Protein AF-A0A7I4Z5E1-F1 (afdb_monomer_lite)

Secondary structure (DSSP, 8-state):
--SEEEEETTEEEEE-SSHHHHHHHHHHHHHS-SS-----PPPBTTBEEETTEEEEEETTEEEEEE---TT-------TTSSS-HHHHHHHHHHHHHHHHHT-SSHHHHHHHHHHHHHHHHHTT------PPP----------

Organism: Haemonchus contortus (NCBI:txid6289)

pLDDT: mean 86.24, std 14.85, range [41.31, 96.38]

Radius of gyration: 22.86 Å; chains: 1; bounding box: 42×32×89 Å

Structure (mmCIF, N/CA/C/O backbone):
data_AF-A0A7I4Z5E1-F1
#
_entry.id   AF-A0A7I4Z5E1-F1
#
loop_
_atom_site.group_PDB
_atom_site.id
_atom_site.type_symbol
_atom_site.label_atom_id
_atom_site.label_alt_id
_atom_site.label_comp_id
_atom_site.label_asym_id
_atom_site.label_entity_id
_atom_site.label_seq_id
_atom_site.pdbx_PDB_ins_code
_atom_site.Cartn_x
_atom_site.Cartn_y
_atom_site.Cartn_z
_atom_site.occupancy
_atom_site.B_iso_or_equiv
_atom_site.auth_seq_id
_atom_site.auth_comp_id
_atom_site.auth_asym_id
_atom_site.auth_atom_id
_atom_site.pdbx_PDB_model_num
ATOM 1 N N . MET A 1 1 ? -21.413 -1.972 13.147 1.00 67.00 1 MET A N 1
ATOM 2 C CA . MET A 1 1 ? -21.015 -3.143 12.311 1.00 67.00 1 MET A CA 1
ATOM 3 C C . MET A 1 1 ? -20.006 -2.684 11.257 1.00 67.00 1 MET A C 1
ATOM 5 O O . MET A 1 1 ? -20.070 -1.515 10.892 1.00 67.00 1 MET A O 1
ATOM 9 N N . PRO A 1 2 ? -19.049 -3.520 10.803 1.00 84.44 2 PRO A N 1
ATOM 10 C CA . PRO A 1 2 ? -17.994 -3.070 9.890 1.00 84.44 2 PRO A CA 1
ATOM 11 C C . PRO A 1 2 ? -18.561 -2.649 8.527 1.00 84.44 2 PRO A C 1
ATOM 13 O O . PRO A 1 2 ? -19.339 -3.381 7.924 1.00 84.44 2 PRO A O 1
ATOM 16 N N . ILE A 1 3 ? -18.144 -1.475 8.051 1.00 88.62 3 ILE A N 1
ATOM 17 C CA . ILE A 1 3 ? -18.481 -0.935 6.724 1.00 88.62 3 ILE A CA 1
ATOM 18 C C . ILE A 1 3 ? -17.592 -1.581 5.657 1.00 88.62 3 ILE A C 1
ATOM 20 O O . ILE A 1 3 ? -18.038 -1.880 4.554 1.00 88.62 3 ILE A O 1
ATOM 24 N N . MET A 1 4 ? -16.324 -1.812 6.000 1.00 88.19 4 MET A N 1
ATOM 25 C CA . MET A 1 4 ? -15.356 -2.487 5.143 1.00 88.19 4 MET A CA 1
ATOM 26 C C . MET A 1 4 ? -14.607 -3.539 5.951 1.00 88.19 4 MET A C 1
ATOM 28 O O . MET A 1 4 ? -14.179 -3.274 7.076 1.00 88.19 4 MET A O 1
ATOM 32 N N . TYR A 1 5 ? -14.405 -4.705 5.344 1.00 91.56 5 TYR A N 1
ATOM 33 C CA . TYR A 1 5 ? -13.532 -5.753 5.850 1.00 91.56 5 TYR A CA 1
ATOM 34 C C . TYR A 1 5 ? -12.685 -6.307 4.704 1.00 91.56 5 TYR A C 1
ATOM 36 O O . TYR A 1 5 ? -13.218 -6.830 3.727 1.00 91.56 5 TYR A O 1
ATOM 44 N N . CYS A 1 6 ? -11.366 -6.211 4.847 1.00 90.50 6 CYS A N 1
ATOM 45 C CA . CYS A 1 6 ? -10.388 -6.808 3.9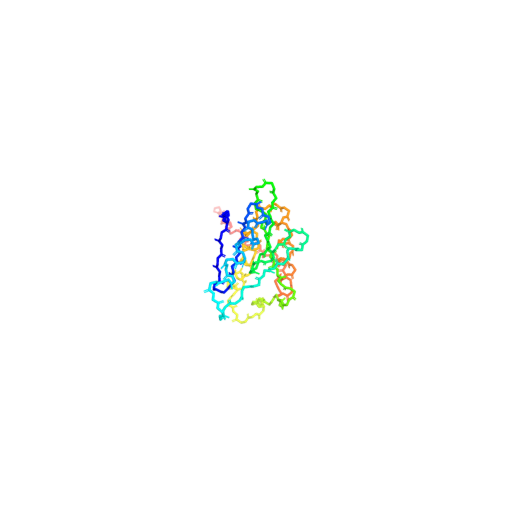44 1.00 90.50 6 CYS A CA 1
ATOM 46 C C . CYS A 1 6 ? -9.402 -7.644 4.758 1.00 90.50 6 CYS A C 1
ATOM 48 O O . CYS A 1 6 ? -8.995 -7.237 5.847 1.00 90.50 6 CYS A O 1
ATOM 50 N N . ARG A 1 7 ? -8.982 -8.794 4.228 1.00 94.50 7 ARG A N 1
ATOM 51 C CA . ARG A 1 7 ? -7.997 -9.666 4.874 1.00 94.50 7 ARG A CA 1
ATOM 52 C C . ARG A 1 7 ? -6.976 -10.169 3.864 1.00 94.50 7 ARG A C 1
ATOM 54 O O . ARG A 1 7 ? -7.338 -10.609 2.777 1.00 94.50 7 ARG A O 1
ATOM 61 N N . TYR A 1 8 ? -5.714 -10.159 4.271 1.00 93.19 8 TYR A N 1
ATOM 62 C CA . TYR A 1 8 ? -4.597 -10.752 3.558 1.00 93.19 8 TYR A CA 1
ATOM 63 C C . TYR A 1 8 ? -3.783 -11.575 4.553 1.00 93.19 8 TYR A C 1
ATOM 65 O O . TYR A 1 8 ? -3.053 -11.021 5.364 1.00 93.19 8 TYR A O 1
ATOM 73 N N . ILE A 1 9 ? -3.942 -12.899 4.498 1.00 93.12 9 ILE A N 1
ATOM 74 C CA . ILE A 1 9 ? -3.318 -13.855 5.427 1.00 93.12 9 ILE A CA 1
ATOM 75 C C . ILE A 1 9 ? -3.648 -13.514 6.894 1.00 93.12 9 ILE A C 1
ATOM 77 O O . ILE A 1 9 ? -4.758 -13.813 7.343 1.00 93.12 9 ILE A O 1
ATOM 81 N N . ASP A 1 10 ? -2.718 -12.920 7.633 1.00 90.94 10 ASP A N 1
ATOM 82 C CA . ASP A 1 10 ? -2.799 -12.525 9.039 1.00 90.94 10 ASP A CA 1
ATOM 83 C C . ASP A 1 10 ? -3.178 -11.046 9.226 1.00 90.94 10 ASP A C 1
ATOM 85 O O . ASP A 1 10 ? -3.773 -10.695 10.244 1.00 90.94 10 ASP A O 1
ATOM 89 N N . ASP A 1 11 ? -2.953 -10.203 8.216 1.00 91.06 11 ASP A N 1
ATOM 90 C CA . ASP A 1 11 ? -3.258 -8.773 8.253 1.00 91.06 11 ASP A CA 1
ATOM 91 C C . ASP A 1 11 ? -4.690 -8.477 7.762 1.00 91.06 11 ASP A C 1
ATOM 93 O O . ASP A 1 11 ? -5.041 -8.684 6.591 1.00 91.06 11 ASP A O 1
ATOM 97 N N . CYS A 1 12 ? -5.527 -7.894 8.626 1.00 92.38 12 CYS A N 1
ATOM 98 C CA . CYS A 1 12 ? -6.854 -7.393 8.254 1.00 92.38 12 CYS A CA 1
ATOM 99 C C . CYS A 1 12 ? -6.962 -5.863 8.329 1.00 92.38 12 CYS A C 1
ATOM 101 O O . CYS A 1 12 ? -6.404 -5.224 9.218 1.00 92.38 12 CYS A O 1
ATOM 103 N N . CYS A 1 13 ? -7.739 -5.282 7.417 1.00 91.56 13 CYS A N 1
ATOM 104 C CA . CYS A 1 13 ? -8.155 -3.887 7.449 1.00 91.56 13 CYS A CA 1
ATOM 105 C C . CYS A 1 13 ? -9.663 -3.830 7.675 1.00 91.56 13 CYS A C 1
ATOM 107 O O . CYS A 1 13 ? -10.435 -4.393 6.894 1.00 91.56 13 CYS A O 1
ATOM 109 N N . VAL A 1 14 ? -10.074 -3.151 8.743 1.00 91.75 14 VAL A N 1
ATOM 110 C CA . VAL A 1 14 ? -11.480 -2.992 9.103 1.00 91.75 14 VAL A CA 1
ATOM 111 C C . VAL A 1 14 ? -11.790 -1.516 9.261 1.00 91.75 14 VAL A C 1
ATOM 113 O O . VAL A 1 14 ? -11.025 -0.787 9.890 1.00 91.75 14 VAL A O 1
ATOM 116 N N . ILE A 1 15 ? -12.912 -1.087 8.691 1.00 88.31 15 ILE A N 1
ATOM 117 C CA . ILE A 1 15 ? -13.426 0.273 8.848 1.00 88.31 15 ILE A CA 1
ATOM 118 C C . ILE A 1 15 ? -14.826 0.187 9.443 1.00 88.31 15 ILE A C 1
ATOM 120 O O . ILE A 1 15 ? -15.685 -0.521 8.918 1.00 88.31 15 ILE A O 1
ATOM 124 N N . THR A 1 16 ? -15.058 0.922 10.524 1.00 89.75 16 THR A N 1
ATOM 125 C CA . THR A 1 16 ? -16.361 1.085 11.182 1.00 89.75 16 THR A CA 1
ATOM 126 C C . THR A 1 16 ? -16.856 2.522 11.029 1.00 89.75 16 THR A C 1
ATOM 128 O O . THR A 1 16 ? -16.109 3.402 10.595 1.00 89.75 16 THR A O 1
ATOM 131 N N . SER A 1 17 ? -18.120 2.770 11.375 1.00 87.12 17 SER A N 1
ATOM 132 C CA . SER A 1 17 ? -18.719 4.108 11.276 1.00 87.12 17 SER A CA 1
ATOM 133 C C . SER A 1 17 ? -18.192 5.031 12.365 1.00 87.12 17 SER A C 1
ATOM 135 O O . SER A 1 17 ? -17.988 6.221 12.136 1.00 87.12 17 SER A O 1
ATOM 137 N N . THR A 1 18 ? -17.965 4.476 13.558 1.00 88.25 18 THR A N 1
ATOM 138 C CA . THR A 1 18 ? -17.463 5.215 14.717 1.00 88.25 18 THR A CA 1
ATOM 139 C C . THR A 1 18 ? -16.275 4.510 15.360 1.00 88.25 18 THR A C 1
ATOM 141 O O . THR A 1 18 ? -16.089 3.296 15.224 1.00 88.25 18 THR A O 1
ATOM 144 N N . GLN A 1 19 ? -15.481 5.278 16.111 1.00 88.44 19 GLN A N 1
ATOM 145 C CA . GLN A 1 19 ? -14.386 4.737 16.915 1.00 88.44 19 GLN A CA 1
ATOM 146 C C . GLN A 1 19 ? -14.902 3.762 17.985 1.00 88.44 19 GLN A C 1
ATOM 148 O O . GLN A 1 19 ? -14.296 2.718 18.198 1.00 88.44 19 GLN A O 1
ATOM 153 N N . GLN A 1 20 ? -16.062 4.045 18.586 1.00 91.94 20 GLN A N 1
ATOM 154 C CA . GLN A 1 20 ? -16.683 3.168 19.579 1.00 91.94 20 GLN A CA 1
ATOM 155 C C . GLN A 1 20 ? -17.031 1.792 18.994 1.00 91.94 20 GLN A C 1
ATOM 157 O O . GLN A 1 20 ? -16.750 0.770 19.616 1.00 91.94 20 GLN A O 1
ATOM 162 N N . GLU A 1 21 ? -17.590 1.747 17.779 1.00 93.00 21 GLU A N 1
ATOM 163 C CA . GLU A 1 21 ? -17.837 0.479 17.082 1.00 93.00 21 GLU A CA 1
ATOM 164 C C . GLU A 1 21 ? -16.536 -0.293 16.819 1.00 93.00 21 GLU A C 1
ATOM 166 O O . GLU A 1 21 ? -16.519 -1.518 16.942 1.00 93.00 21 GLU A O 1
ATOM 171 N N . MET A 1 22 ? -15.449 0.411 16.478 1.00 91.88 22 MET A N 1
ATOM 172 C CA . MET A 1 22 ? -14.134 -0.205 16.278 1.00 91.88 22 MET A CA 1
ATOM 173 C C . MET A 1 22 ? -13.589 -0.801 17.574 1.00 91.88 22 MET A C 1
ATOM 175 O O . MET A 1 22 ? -13.038 -1.898 17.557 1.00 91.88 22 MET A O 1
ATOM 179 N N . ASP A 1 23 ? -13.740 -0.098 18.696 1.00 93.44 23 ASP A N 1
ATOM 180 C CA . ASP A 1 23 ? -13.225 -0.550 19.988 1.00 93.44 23 ASP A CA 1
ATOM 181 C C . ASP A 1 23 ? -13.996 -1.767 20.509 1.00 93.44 23 ASP A C 1
ATOM 183 O O . ASP A 1 23 ? -13.379 -2.732 20.959 1.00 93.44 23 ASP A O 1
ATOM 187 N N . VAL A 1 24 ? -15.325 -1.781 20.352 1.00 94.81 24 VAL A N 1
ATOM 188 C CA . VAL A 1 24 ? -16.153 -2.960 20.656 1.00 94.81 24 VAL A CA 1
ATOM 189 C C . VAL A 1 24 ? -15.750 -4.145 19.779 1.00 94.81 24 VAL A C 1
ATOM 191 O O . VAL A 1 24 ? -15.569 -5.252 20.282 1.00 94.81 24 VAL A O 1
ATOM 194 N N . LEU A 1 25 ? -15.562 -3.931 18.473 1.00 93.81 25 LEU A N 1
ATOM 195 C CA . LEU A 1 25 ? -15.118 -4.992 17.571 1.00 93.81 25 LEU A CA 1
ATOM 196 C C . LEU A 1 25 ? -13.731 -5.523 17.958 1.00 93.81 25 LEU A C 1
ATOM 198 O O . LEU A 1 25 ? -13.516 -6.733 17.973 1.00 93.81 25 LEU A O 1
ATOM 202 N N . PHE A 1 26 ? -12.797 -4.635 18.292 1.00 94.25 26 PHE A N 1
ATOM 203 C CA . PHE A 1 26 ? -11.444 -4.999 18.703 1.00 94.25 26 PHE A CA 1
ATOM 204 C C . PHE A 1 26 ? -11.427 -5.835 19.990 1.00 94.25 26 PHE A C 1
ATOM 206 O O . PHE A 1 26 ? -10.661 -6.797 20.094 1.00 94.25 26 PHE A O 1
ATOM 213 N N . ASP A 1 27 ? -12.295 -5.507 20.945 1.00 95.25 27 ASP A N 1
ATOM 214 C CA . ASP A 1 27 ? -12.486 -6.279 22.170 1.00 95.25 27 ASP A CA 1
ATOM 215 C C . ASP A 1 27 ? -13.102 -7.658 21.879 1.00 95.25 27 ASP A C 1
ATOM 217 O O . ASP A 1 27 ? -12.563 -8.680 22.305 1.00 95.25 27 ASP A O 1
ATOM 221 N N . ILE A 1 28 ? -14.150 -7.723 21.049 1.00 94.50 28 ILE A N 1
ATOM 222 C CA . ILE 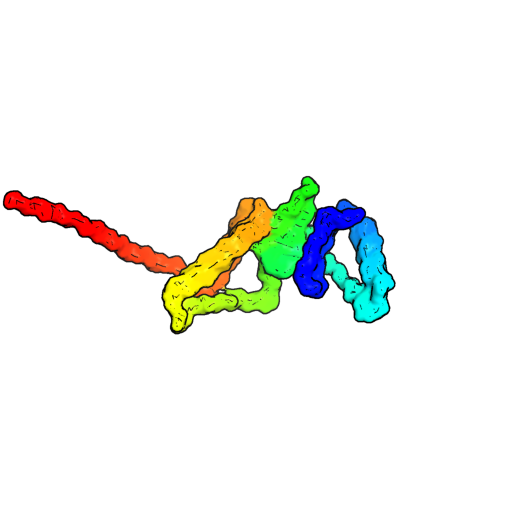A 1 28 ? -14.753 -8.995 20.614 1.00 94.50 28 ILE A CA 1
ATOM 223 C C . ILE A 1 28 ? -13.708 -9.907 19.966 1.00 94.50 28 ILE A C 1
ATOM 225 O O . ILE A 1 28 ? -13.641 -11.086 20.320 1.00 94.50 28 ILE A O 1
ATOM 229 N N . LEU A 1 29 ? -12.884 -9.375 19.054 1.00 93.19 29 LEU A N 1
ATOM 230 C CA . LEU A 1 29 ? -11.829 -10.128 18.368 1.00 93.19 29 LEU A CA 1
ATOM 231 C C . LEU A 1 29 ? -10.808 -10.707 19.356 1.00 93.19 29 LEU A C 1
ATOM 233 O O . LEU A 1 29 ? -10.440 -11.876 19.250 1.00 93.19 29 LEU A O 1
ATOM 237 N N . ASN A 1 30 ? -10.383 -9.920 20.345 1.00 95.56 30 ASN A N 1
ATOM 238 C CA . ASN A 1 30 ? -9.393 -10.343 21.339 1.00 95.56 30 ASN A CA 1
ATOM 239 C C . ASN A 1 30 ? -9.941 -11.282 22.427 1.00 95.56 30 ASN A C 1
ATOM 241 O O . ASN A 1 30 ? -9.148 -11.935 23.116 1.00 95.56 30 ASN A O 1
ATOM 245 N N . ARG A 1 31 ? -11.268 -11.370 22.577 1.00 96.19 31 ARG A N 1
ATOM 246 C CA . ARG A 1 31 ? -11.946 -12.326 23.467 1.00 96.19 31 ARG A CA 1
ATOM 247 C C . ARG A 1 31 ? -12.135 -13.709 22.849 1.00 96.19 31 ARG A C 1
ATOM 249 O O . ARG A 1 31 ? -12.313 -14.663 23.596 1.00 96.19 31 ARG A O 1
ATOM 256 N N . GLN A 1 32 ? -12.080 -13.841 21.519 1.00 95.38 32 GLN A N 1
ATOM 257 C CA . GLN A 1 32 ? -12.346 -15.123 20.847 1.00 95.38 32 GLN A CA 1
ATOM 258 C C . GLN A 1 32 ? -11.342 -16.223 21.206 1.00 95.38 32 GLN A C 1
ATOM 260 O O . GLN A 1 32 ? -11.675 -17.403 21.153 1.00 95.38 32 GLN A O 1
ATOM 265 N N . SER A 1 33 ? -10.101 -15.864 21.534 1.00 95.00 33 SER A N 1
ATOM 266 C CA . SER A 1 33 ? -9.060 -16.838 21.848 1.00 95.00 33 SER A CA 1
ATOM 267 C C . SER A 1 33 ? -8.053 -16.279 22.844 1.00 95.00 33 SER A C 1
ATOM 269 O O . SER A 1 33 ? -7.669 -15.107 22.802 1.00 95.00 33 SER A O 1
ATOM 271 N N . GLN A 1 34 ? -7.576 -17.148 23.732 1.00 94.88 34 GLN A N 1
ATOM 272 C CA . GLN A 1 34 ? -6.427 -16.846 24.585 1.00 94.88 34 GLN A CA 1
ATOM 273 C C . GLN A 1 34 ? -5.098 -16.899 23.815 1.00 94.88 34 GLN A C 1
ATOM 275 O O . GLN A 1 34 ? -4.148 -16.230 24.208 1.00 94.88 34 GLN A O 1
ATOM 280 N N . TYR A 1 35 ? -5.044 -17.642 22.704 1.00 95.69 35 TYR A N 1
ATOM 281 C CA . TYR A 1 35 ? -3.817 -17.896 21.941 1.00 95.69 35 TYR A CA 1
ATOM 282 C C . TYR A 1 35 ? -3.551 -16.871 20.834 1.00 95.69 35 TYR A C 1
ATOM 284 O O . TYR A 1 35 ? -2.431 -16.779 20.343 1.00 95.69 35 TYR A O 1
ATOM 292 N N . ILE A 1 36 ? -4.571 -16.114 20.420 1.00 92.62 36 ILE A N 1
ATOM 293 C CA . ILE A 1 36 ? -4.468 -15.126 19.342 1.00 92.62 36 ILE A CA 1
ATOM 294 C C . ILE A 1 36 ? -4.808 -13.757 19.916 1.00 92.62 36 ILE A C 1
ATOM 296 O O . ILE A 1 36 ? -5.881 -13.569 20.489 1.00 92.62 36 ILE A O 1
ATOM 300 N N . LYS A 1 37 ? -3.894 -12.798 19.745 1.00 93.75 37 LYS A N 1
ATOM 301 C CA . LYS A 1 37 ? -4.088 -11.403 20.140 1.00 93.75 37 LYS A CA 1
ATOM 302 C C . LYS A 1 37 ? -3.952 -10.498 18.930 1.00 93.75 37 LYS A C 1
ATOM 304 O O . LYS A 1 37 ? -2.930 -10.500 18.251 1.00 93.75 37 LYS A O 1
ATOM 309 N N . PHE A 1 38 ? -5.003 -9.733 18.671 1.00 93.94 38 PHE A N 1
ATOM 310 C CA . PHE A 1 38 ? -5.032 -8.727 17.625 1.00 93.94 38 PHE A CA 1
ATOM 311 C C . PHE A 1 38 ? -4.432 -7.433 18.156 1.00 93.94 38 PHE A C 1
ATOM 313 O O . PHE A 1 38 ? -4.735 -7.000 19.268 1.00 93.94 38 PHE A O 1
ATOM 320 N N . THR A 1 39 ? -3.635 -6.775 17.325 1.00 92.50 39 THR A N 1
ATOM 321 C CA . THR A 1 39 ? -3.175 -5.405 17.546 1.00 92.50 39 THR A CA 1
ATOM 322 C C . THR A 1 39 ? -3.830 -4.495 16.513 1.00 92.50 39 THR A C 1
ATOM 324 O O . THR A 1 39 ? -4.140 -4.919 15.400 1.00 92.50 39 THR A O 1
ATOM 327 N N . LYS A 1 40 ? -4.100 -3.242 16.889 1.00 90.12 40 LYS A N 1
ATOM 328 C CA . LYS A 1 40 ? -4.641 -2.235 15.969 1.00 90.12 40 LYS A CA 1
ATOM 329 C C . LYS A 1 40 ? -3.565 -1.212 15.628 1.00 90.12 40 LYS A C 1
ATOM 331 O O . LYS A 1 40 ? -2.900 -0.690 16.520 1.00 90.12 40 LYS A O 1
ATOM 336 N N . GLY A 1 41 ? -3.401 -0.923 14.339 1.00 85.88 41 GLY A N 1
ATOM 337 C CA . GLY A 1 41 ? -2.565 0.184 13.883 1.00 85.88 41 GLY A CA 1
ATOM 338 C C . GLY A 1 41 ? -3.225 1.527 14.196 1.00 85.88 41 GLY A C 1
ATOM 339 O O . GLY A 1 41 ? -4.444 1.662 14.082 1.00 85.88 41 GLY A O 1
ATOM 340 N N . VAL A 1 42 ? -2.425 2.522 14.575 1.00 85.12 42 VAL A N 1
ATOM 341 C CA . VAL A 1 42 ? -2.897 3.898 14.770 1.00 85.12 42 VAL A CA 1
ATOM 342 C C . VAL A 1 42 ? -2.709 4.660 13.456 1.00 85.12 42 VAL A C 1
ATOM 344 O O . VAL A 1 42 ? -1.587 4.690 12.942 1.00 85.12 42 VAL A O 1
ATOM 347 N N . PRO A 1 43 ? -3.767 5.264 12.887 1.00 87.19 43 PRO A N 1
ATOM 348 C CA . PRO A 1 43 ? -3.623 6.105 11.707 1.00 87.19 43 PRO A CA 1
ATOM 349 C C . PRO A 1 43 ? -2.684 7.284 11.983 1.00 87.19 43 PRO A C 1
ATOM 351 O O . PRO A 1 43 ? -2.800 7.952 13.009 1.00 87.19 43 PRO A O 1
ATOM 354 N N . HIS A 1 44 ? -1.791 7.579 11.043 1.00 88.31 44 HIS A N 1
ATOM 355 C CA . HIS A 1 44 ? -0.930 8.758 11.084 1.00 88.31 44 HIS A CA 1
ATOM 356 C C . HIS A 1 44 ? -1.472 9.796 10.100 1.00 88.31 44 HIS A C 1
ATOM 358 O O . HIS A 1 44 ? -1.661 9.485 8.927 1.00 88.31 44 HIS A O 1
ATOM 364 N N . GLU A 1 45 ? -1.803 11.001 10.576 1.00 88.81 45 GLU A N 1
ATOM 365 C CA . GLU A 1 45 ? -2.462 12.049 9.765 1.00 88.81 45 GLU A CA 1
ATOM 366 C C . GLU A 1 45 ? -3.764 11.573 9.070 1.00 88.81 45 GLU A C 1
ATOM 368 O O . GLU A 1 45 ? -4.166 12.032 7.991 1.00 88.81 45 GLU A O 1
ATOM 373 N N . GLY A 1 46 ? -4.444 10.610 9.702 1.00 88.69 46 GLY A N 1
ATOM 374 C CA . GLY A 1 46 ? -5.650 9.965 9.181 1.00 88.69 46 GLY A CA 1
ATOM 375 C C . GLY A 1 46 ? -5.399 8.889 8.118 1.00 88.69 46 GLY A C 1
ATOM 376 O O . GLY A 1 46 ? -6.365 8.341 7.593 1.00 88.69 46 GLY A O 1
ATOM 377 N N . TRP A 1 47 ? -4.142 8.568 7.805 1.00 91.69 47 TRP A N 1
ATOM 378 C CA . TRP A 1 47 ? -3.770 7.474 6.912 1.00 91.69 47 TRP A CA 1
ATOM 379 C C . TRP A 1 47 ? -3.381 6.228 7.701 1.00 91.69 47 TRP A C 1
ATOM 381 O O . TRP A 1 47 ? -2.508 6.265 8.568 1.00 91.69 47 TRP A O 1
ATOM 391 N N . LEU A 1 48 ? -3.996 5.101 7.357 1.00 91.94 48 LEU A N 1
ATOM 392 C CA . LEU A 1 48 ? -3.633 3.788 7.870 1.00 91.94 48 LEU A CA 1
ATOM 393 C C . LEU A 1 48 ? -2.928 2.991 6.772 1.00 91.94 48 LEU A C 1
ATOM 395 O O . LEU A 1 48 ? -3.465 2.812 5.678 1.00 91.94 48 LEU A O 1
ATOM 399 N N . SER A 1 49 ? -1.723 2.508 7.060 1.00 91.88 49 SER A N 1
ATOM 400 C CA . SER A 1 49 ? -0.979 1.655 6.134 1.00 91.88 49 SER A CA 1
ATOM 401 C C . SER A 1 49 ? -1.559 0.240 6.129 1.00 91.88 49 SER A C 1
ATOM 403 O O . SER A 1 49 ? -1.631 -0.403 7.173 1.00 91.88 49 SER A O 1
ATOM 405 N N . TYR A 1 50 ? -1.914 -0.263 4.948 1.00 91.25 50 TYR A N 1
ATOM 406 C CA . TYR A 1 50 ? -2.349 -1.640 4.726 1.00 91.25 50 TYR A CA 1
ATOM 407 C C . TYR A 1 50 ? -1.655 -2.204 3.482 1.00 91.25 50 TYR A C 1
ATOM 409 O O . TYR A 1 50 ? -1.818 -1.690 2.372 1.00 91.25 50 TYR A O 1
ATOM 417 N N . LEU A 1 51 ? -0.845 -3.253 3.664 1.00 90.69 51 LEU A N 1
ATOM 418 C CA . LEU A 1 51 ? 0.005 -3.835 2.616 1.00 90.69 51 LEU A CA 1
ATOM 419 C C . LEU A 1 51 ? 0.884 -2.774 1.913 1.00 90.69 51 LEU A C 1
ATOM 421 O O . LEU A 1 51 ? 1.706 -2.121 2.557 1.00 90.69 51 LEU A O 1
ATOM 425 N N . ASN A 1 52 ? 0.717 -2.618 0.593 1.00 91.38 52 ASN A N 1
ATOM 426 C CA . ASN A 1 52 ? 1.396 -1.630 -0.257 1.00 91.38 52 ASN A CA 1
ATOM 427 C C . ASN A 1 52 ? 0.532 -0.377 -0.502 1.00 91.38 52 ASN A C 1
ATOM 429 O O . ASN A 1 52 ? 0.683 0.295 -1.524 1.00 91.38 52 ASN A O 1
ATOM 433 N N . THR A 1 53 ? -0.419 -0.094 0.388 1.00 92.38 53 THR A N 1
ATOM 434 C CA . THR A 1 53 ? -1.332 1.045 0.271 1.00 92.38 53 THR A CA 1
ATOM 435 C C . THR A 1 53 ? -1.461 1.799 1.584 1.00 92.38 53 THR A C 1
ATOM 437 O O . THR A 1 53 ? -1.165 1.275 2.658 1.00 92.38 53 THR A O 1
ATOM 440 N N . GLN A 1 54 ? -1.907 3.043 1.484 1.00 93.38 54 GLN A N 1
ATOM 441 C CA . GLN A 1 54 ? -2.432 3.811 2.600 1.00 93.38 54 GLN A CA 1
ATOM 442 C C . GLN A 1 54 ? -3.896 4.118 2.329 1.00 93.38 54 GLN A C 1
ATOM 444 O O . GLN A 1 54 ? -4.254 4.480 1.208 1.00 93.38 54 GLN A O 1
ATOM 449 N N . ILE A 1 55 ? -4.721 3.961 3.359 1.00 91.94 55 ILE A N 1
ATOM 450 C CA . ILE A 1 55 ? -6.166 4.142 3.292 1.00 91.94 55 ILE A CA 1
ATOM 451 C C . ILE A 1 55 ? -6.558 5.245 4.271 1.00 91.94 55 ILE A C 1
ATOM 453 O O . ILE A 1 55 ? -6.126 5.242 5.425 1.00 91.94 55 ILE A O 1
ATOM 457 N N . LYS A 1 56 ? -7.380 6.184 3.810 1.00 91.25 56 LYS A N 1
ATOM 458 C CA . LYS A 1 56 ? -7.986 7.243 4.616 1.00 91.25 56 LYS A CA 1
ATOM 459 C C . LYS A 1 56 ? -9.479 7.297 4.332 1.00 91.25 56 LYS A C 1
ATOM 461 O O . LYS A 1 56 ? -9.898 7.283 3.179 1.00 91.25 56 LYS A O 1
ATOM 466 N N . SER A 1 57 ? -10.283 7.359 5.385 1.00 87.06 57 SER A N 1
ATOM 467 C CA . SER A 1 57 ? -11.732 7.542 5.281 1.00 87.06 57 SER A CA 1
ATOM 468 C C . SER A 1 57 ? -12.070 9.006 5.556 1.00 87.06 57 SER A C 1
ATOM 470 O O . SER A 1 57 ? -11.640 9.551 6.572 1.00 87.06 57 SER A O 1
ATOM 472 N N . SER A 1 58 ? -12.793 9.659 4.646 1.00 83.38 58 SER A N 1
ATOM 473 C CA . SER A 1 58 ? -13.239 11.050 4.792 1.00 83.38 58 SER A CA 1
ATOM 474 C C . SER A 1 58 ? -14.590 11.242 4.108 1.00 83.38 58 SER A C 1
ATOM 476 O O . SER A 1 58 ? -14.752 10.862 2.950 1.00 83.38 58 SER A O 1
ATOM 478 N N . GLY A 1 59 ? -15.571 11.816 4.813 1.00 78.94 59 GLY A N 1
ATOM 479 C CA . GLY A 1 59 ? -16.874 12.168 4.230 1.00 78.94 59 GLY A CA 1
ATOM 480 C C . GLY A 1 59 ? -17.611 10.999 3.561 1.00 78.94 59 GLY A C 1
ATOM 481 O O . GLY A 1 59 ? -18.218 11.182 2.511 1.00 78.94 59 GLY A O 1
ATOM 482 N N . GLY A 1 60 ? -17.496 9.783 4.109 1.00 77.94 60 GLY A N 1
ATOM 483 C CA . GLY A 1 60 ? -18.112 8.575 3.541 1.00 77.94 60 GLY A CA 1
ATOM 484 C C . GLY A 1 60 ? -17.424 8.022 2.285 1.00 77.94 60 GLY A C 1
ATOM 485 O O . GLY A 1 60 ? -17.936 7.085 1.677 1.00 77.94 60 GLY A O 1
ATOM 486 N N . ARG A 1 61 ? -16.269 8.570 1.885 1.00 84.31 61 ARG A N 1
ATOM 487 C CA . ARG A 1 61 ? -15.456 8.079 0.762 1.00 84.31 61 ARG A CA 1
ATOM 488 C C . ARG A 1 61 ? -14.102 7.579 1.252 1.00 84.31 61 ARG A C 1
ATOM 490 O O . ARG A 1 61 ? -13.552 8.069 2.241 1.00 84.31 61 ARG A O 1
ATOM 497 N N . TYR A 1 62 ? -13.549 6.619 0.515 1.00 85.94 62 TYR A N 1
ATOM 498 C CA . TYR A 1 62 ? -12.221 6.076 0.774 1.00 85.94 62 TYR A CA 1
ATOM 499 C C . TYR A 1 62 ? -11.193 6.671 -0.182 1.00 85.94 62 TYR A C 1
ATOM 501 O O . TYR A 1 62 ? -11.314 6.605 -1.409 1.00 85.94 62 TYR A O 1
ATOM 509 N N . HIS A 1 63 ? -10.147 7.224 0.410 1.00 90.81 63 HIS A N 1
ATOM 510 C CA . HIS A 1 63 ? -8.942 7.645 -0.271 1.00 90.81 63 HIS A CA 1
ATOM 511 C C . HIS A 1 63 ? -7.916 6.533 -0.135 1.00 90.81 63 HIS A C 1
ATOM 513 O O . HIS A 1 63 ? -7.583 6.123 0.976 1.00 90.81 63 HIS A O 1
ATOM 519 N N . VAL A 1 64 ? -7.441 6.026 -1.266 1.00 92.25 64 VAL A N 1
ATOM 520 C CA . VAL A 1 64 ? -6.387 5.016 -1.312 1.00 92.25 64 VAL A CA 1
ATOM 521 C C . VAL A 1 64 ? -5.237 5.595 -2.107 1.00 92.25 64 VAL A C 1
ATOM 523 O O . VAL A 1 64 ? -5.457 6.225 -3.144 1.00 92.25 64 VAL A O 1
ATOM 526 N N . LYS A 1 65 ? -4.016 5.386 -1.618 1.00 93.19 65 LYS A N 1
ATOM 527 C CA . LYS A 1 65 ? -2.797 5.723 -2.349 1.00 93.19 65 LYS A CA 1
ATOM 528 C C . LYS A 1 65 ? -1.759 4.624 -2.266 1.00 93.19 65 LYS A C 1
ATOM 530 O O . LYS A 1 65 ? -1.734 3.855 -1.301 1.00 93.19 65 LYS A O 1
ATOM 535 N N . TRP A 1 66 ? -0.900 4.550 -3.277 1.00 94.81 66 TRP A N 1
ATOM 536 C CA . TRP A 1 66 ? 0.212 3.613 -3.265 1.00 94.81 66 TRP A CA 1
ATOM 537 C C . TRP A 1 66 ? 1.226 4.025 -2.199 1.00 94.81 66 TRP A C 1
ATOM 539 O O . TRP A 1 66 ? 1.626 5.184 -2.111 1.00 94.81 66 TRP A O 1
ATOM 549 N N . TYR A 1 67 ? 1.634 3.067 -1.374 1.00 92.00 67 TYR A N 1
ATOM 550 C CA . TYR A 1 67 ? 2.530 3.308 -0.255 1.00 92.00 67 TYR A CA 1
ATOM 551 C C . TYR A 1 67 ? 3.650 2.275 -0.222 1.00 92.00 67 TYR A C 1
ATOM 553 O O . TYR A 1 67 ? 3.460 1.086 -0.495 1.00 92.00 67 TYR A O 1
ATOM 561 N N . ARG A 1 68 ? 4.840 2.738 0.155 1.00 89.94 68 ARG A N 1
ATOM 562 C CA . ARG A 1 68 ? 6.013 1.903 0.392 1.00 89.94 68 ARG A CA 1
ATOM 563 C C . ARG A 1 68 ? 6.421 2.093 1.845 1.00 89.94 68 ARG A C 1
ATOM 565 O O . ARG A 1 68 ? 6.780 3.197 2.236 1.00 89.94 68 ARG A O 1
ATOM 572 N N . LYS A 1 69 ? 6.367 1.018 2.641 1.00 85.56 69 LYS A N 1
ATOM 573 C CA . LYS A 1 69 ? 6.941 1.008 3.999 1.00 85.56 69 LYS A CA 1
ATOM 574 C C . LYS A 1 69 ? 8.399 1.476 3.935 1.00 85.56 69 LYS A C 1
ATOM 576 O O . LYS A 1 69 ? 9.119 1.085 3.018 1.00 85.56 69 LYS A O 1
ATOM 581 N N . ASN A 1 70 ? 8.848 2.223 4.941 1.00 80.88 70 ASN A N 1
ATOM 582 C CA . ASN A 1 70 ? 10.219 2.753 5.008 1.00 80.88 70 ASN A CA 1
ATOM 583 C C . ASN A 1 70 ? 11.300 1.657 4.928 1.00 80.88 70 ASN A C 1
ATOM 585 O O . ASN A 1 70 ? 12.414 1.910 4.483 1.00 80.88 70 ASN A O 1
ATOM 589 N N . SER A 1 71 ? 10.975 0.426 5.333 1.00 81.06 71 SER A N 1
ATOM 590 C CA . SER A 1 71 ? 11.871 -0.729 5.245 1.00 81.06 71 SER A CA 1
ATOM 591 C C . SER A 1 71 ? 12.021 -1.304 3.828 1.00 81.06 71 SER A C 1
ATOM 593 O O . SER A 1 71 ? 12.963 -2.061 3.580 1.00 81.06 71 SER A O 1
ATOM 595 N N . PHE A 1 72 ? 11.138 -0.966 2.879 1.00 85.00 72 PHE A N 1
ATOM 596 C CA . PHE A 1 72 ? 11.241 -1.467 1.510 1.00 85.00 72 PHE A CA 1
ATOM 597 C C . PHE A 1 72 ? 12.414 -0.821 0.775 1.00 85.00 72 PHE A C 1
ATOM 599 O O . PHE A 1 72 ? 12.454 0.384 0.553 1.00 85.00 72 PHE A O 1
ATOM 606 N N . LYS A 1 73 ? 13.322 -1.661 0.272 1.00 85.75 73 LYS A N 1
ATOM 607 C CA . LYS A 1 73 ? 14.493 -1.238 -0.513 1.00 85.75 73 LYS A CA 1
ATOM 608 C C . LYS A 1 73 ? 14.163 -0.738 -1.924 1.00 85.75 73 LYS A C 1
ATOM 610 O O . LYS A 1 73 ? 15.058 -0.293 -2.627 1.00 85.75 73 LYS A O 1
ATOM 615 N N . ASN A 1 74 ? 12.897 -0.836 -2.345 1.00 89.81 74 ASN A N 1
ATOM 616 C CA . ASN A 1 74 ? 12.430 -0.453 -3.683 1.00 89.81 74 ASN A CA 1
ATOM 617 C C . ASN A 1 74 ? 13.254 -1.069 -4.832 1.00 89.81 74 ASN A C 1
ATOM 619 O O . ASN A 1 74 ? 13.445 -0.458 -5.881 1.00 89.81 74 ASN A O 1
ATOM 623 N N . ILE A 1 75 ? 13.723 -2.300 -4.625 1.00 90.31 75 ILE A N 1
ATOM 624 C CA . ILE A 1 75 ? 14.467 -3.064 -5.623 1.00 90.31 75 ILE A CA 1
ATOM 625 C C . ILE A 1 75 ? 13.473 -3.625 -6.640 1.00 90.31 75 ILE A C 1
ATOM 627 O O . ILE A 1 75 ? 12.509 -4.301 -6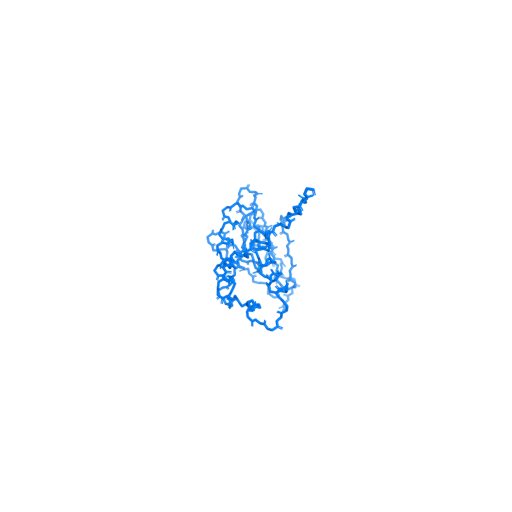.278 1.00 90.31 75 ILE A O 1
ATOM 631 N N . LEU A 1 76 ? 13.730 -3.344 -7.910 1.00 92.25 76 LEU A N 1
ATOM 632 C CA . LEU A 1 76 ? 13.110 -3.987 -9.058 1.00 92.25 76 LEU A CA 1
ATOM 633 C C . LEU A 1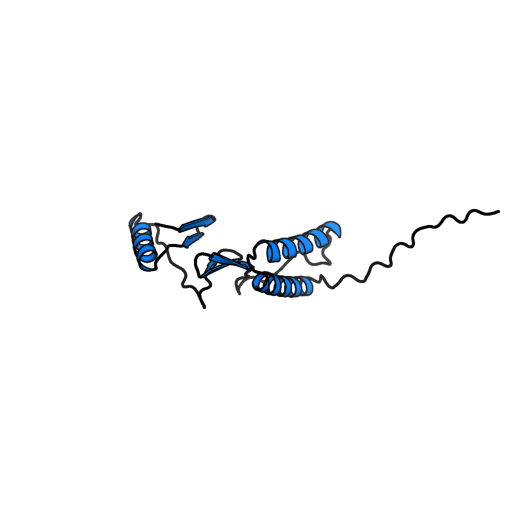 76 ? 14.172 -4.801 -9.796 1.00 92.25 76 LEU A C 1
ATOM 635 O O . LEU A 1 76 ? 15.370 -4.688 -9.534 1.00 92.25 76 LEU A O 1
ATOM 639 N N . LEU A 1 77 ? 13.742 -5.577 -10.788 1.00 94.19 77 LEU A N 1
ATOM 640 C CA . LEU A 1 77 ? 14.669 -6.100 -11.783 1.00 94.19 77 LEU A CA 1
ATOM 641 C C . LEU A 1 77 ? 15.402 -4.921 -12.438 1.00 94.19 77 LEU A C 1
ATOM 643 O O . LEU A 1 77 ? 14.760 -4.079 -13.064 1.00 94.19 77 LEU A O 1
ATOM 647 N N . HIS A 1 78 ? 16.721 -4.837 -12.277 1.00 94.75 78 HIS A N 1
ATOM 648 C CA . HIS A 1 78 ? 17.499 -3.725 -12.818 1.00 94.75 78 HIS A CA 1
ATOM 649 C C . HIS A 1 78 ? 17.459 -3.725 -14.357 1.00 94.75 78 HIS A C 1
ATOM 651 O O . HIS A 1 78 ? 17.510 -4.780 -14.993 1.00 94.75 78 HIS A O 1
ATOM 657 N N . SER A 1 79 ? 17.428 -2.539 -14.966 1.00 93.44 79 SER A N 1
ATOM 658 C CA . SER A 1 79 ? 17.366 -2.353 -16.431 1.00 93.44 79 SER A CA 1
ATOM 659 C C . SER A 1 79 ? 18.482 -3.054 -17.226 1.00 93.44 79 SER A C 1
ATOM 661 O O . SER A 1 79 ? 18.283 -3.402 -18.387 1.00 93.44 79 SER A O 1
ATOM 663 N N . LYS A 1 80 ? 19.648 -3.258 -16.597 1.00 92.44 80 LYS A N 1
ATOM 664 C CA . LYS A 1 80 ? 20.833 -3.945 -17.152 1.00 92.44 80 LYS A CA 1
ATOM 665 C C . LYS A 1 80 ? 20.923 -5.434 -16.791 1.00 92.44 80 LYS A C 1
ATOM 667 O O . LYS A 1 80 ? 21.980 -6.035 -16.945 1.00 92.44 80 LYS A O 1
ATOM 672 N N . SER A 1 81 ? 19.865 -6.016 -16.235 1.00 93.25 81 SER A N 1
ATOM 673 C CA . SER A 1 81 ? 19.825 -7.456 -15.973 1.00 93.25 81 SER A CA 1
ATOM 674 C C . SER A 1 81 ? 19.914 -8.255 -17.279 1.00 93.25 81 SER A C 1
ATOM 676 O O . SER A 1 81 ? 19.518 -7.766 -18.337 1.00 93.25 81 SER A O 1
ATOM 678 N N . ALA A 1 82 ? 20.388 -9.502 -17.206 1.00 95.06 82 ALA A N 1
ATOM 679 C CA . ALA A 1 82 ? 20.482 -10.426 -18.343 1.00 95.06 82 ALA A CA 1
ATOM 680 C C . ALA A 1 82 ? 19.110 -10.987 -18.787 1.00 95.06 82 ALA A C 1
ATOM 682 O O . ALA A 1 82 ? 18.986 -12.148 -19.162 1.00 95.06 82 ALA A O 1
ATOM 683 N N . GLN A 1 83 ? 18.059 -10.175 -18.686 1.00 93.38 83 GLN A N 1
ATOM 684 C CA . GLN A 1 83 ? 16.694 -10.518 -19.063 1.00 93.38 83 GLN A CA 1
ATOM 685 C C . GLN A 1 83 ? 16.339 -9.857 -20.399 1.00 93.38 83 GLN A C 1
ATOM 687 O O . GLN A 1 83 ? 16.857 -8.779 -20.708 1.00 93.38 83 GLN A O 1
ATOM 692 N N . PRO A 1 84 ? 15.426 -10.444 -21.193 1.00 95.81 84 PRO A N 1
ATOM 693 C CA . PRO A 1 84 ? 14.959 -9.814 -22.420 1.00 95.81 84 PRO A CA 1
ATOM 694 C C . PRO A 1 84 ? 14.414 -8.409 -22.151 1.00 95.81 84 PRO A C 1
ATOM 696 O O . PRO A 1 84 ? 13.693 -8.189 -21.175 1.00 95.81 84 PRO A O 1
ATOM 699 N N . GLU A 1 85 ? 14.665 -7.455 -23.051 1.00 92.19 85 GLU A N 1
ATOM 700 C CA . GLU A 1 85 ? 14.199 -6.074 -22.854 1.00 92.19 85 GLU A CA 1
ATOM 701 C C . GLU A 1 85 ? 12.681 -5.979 -22.635 1.00 92.19 85 GLU A C 1
ATOM 703 O O . GLU A 1 85 ? 12.193 -5.073 -21.959 1.00 92.19 85 GLU A O 1
ATOM 708 N N . ALA A 1 86 ? 11.920 -6.903 -23.230 1.00 94.62 86 ALA A N 1
ATOM 709 C CA . ALA A 1 86 ? 10.479 -6.990 -23.047 1.00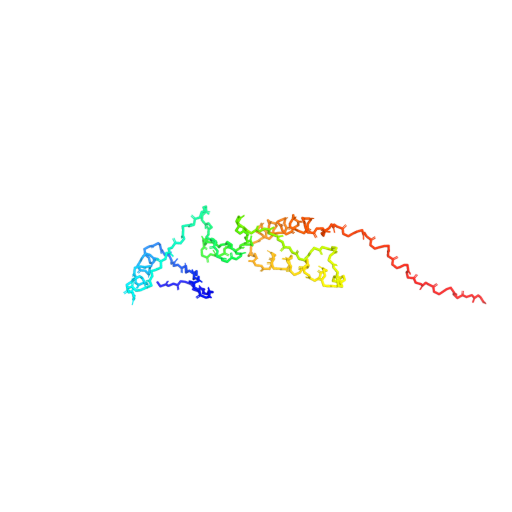 94.62 86 ALA A CA 1
ATOM 710 C C . ALA A 1 86 ? 10.095 -7.226 -21.576 1.00 94.62 86 ALA A C 1
ATOM 712 O O . ALA A 1 86 ? 9.133 -6.616 -21.110 1.00 94.62 86 ALA A O 1
ATOM 713 N N . VAL A 1 87 ? 10.871 -8.033 -20.844 1.00 95.50 87 VAL A N 1
ATOM 714 C CA . VAL A 1 87 ? 10.682 -8.302 -19.411 1.00 95.50 87 VAL A CA 1
ATOM 715 C C . VAL A 1 87 ? 10.985 -7.047 -18.598 1.00 95.50 87 VAL A C 1
ATOM 717 O O . VAL A 1 87 ? 10.125 -6.603 -17.841 1.00 95.50 87 VAL A O 1
ATOM 720 N N . ASN A 1 88 ? 12.131 -6.398 -18.827 1.00 93.25 88 ASN A N 1
ATOM 721 C CA . ASN A 1 88 ? 12.490 -5.144 -18.146 1.00 93.25 88 ASN A CA 1
ATOM 722 C C . ASN A 1 88 ? 11.423 -4.054 -18.374 1.00 93.25 88 ASN A C 1
ATOM 724 O O . ASN A 1 88 ? 10.950 -3.412 -17.432 1.00 93.25 88 ASN A O 1
ATOM 728 N N . ARG A 1 89 ? 10.954 -3.887 -19.620 1.00 93.88 89 ARG A N 1
ATOM 729 C CA . ARG A 1 89 ? 9.844 -2.971 -19.939 1.00 93.88 89 ARG A CA 1
ATOM 730 C C . ARG A 1 89 ? 8.551 -3.353 -19.221 1.00 93.88 89 ARG A C 1
ATOM 732 O O . ARG A 1 89 ? 7.835 -2.466 -18.760 1.00 93.88 89 ARG A O 1
ATOM 739 N N . ALA A 1 90 ? 8.227 -4.643 -19.147 1.00 95.94 90 ALA A N 1
ATOM 740 C CA . ALA A 1 90 ? 7.022 -5.118 -18.481 1.00 95.94 90 ALA A CA 1
ATOM 741 C C . ALA A 1 90 ? 7.066 -4.873 -16.968 1.00 95.94 90 ALA A C 1
ATOM 743 O O . ALA A 1 90 ? 6.078 -4.378 -16.437 1.00 95.94 90 ALA A O 1
ATOM 744 N N . VAL A 1 91 ? 8.198 -5.129 -16.304 1.00 95.44 91 VAL A N 1
ATOM 745 C CA . VAL A 1 91 ? 8.389 -4.853 -14.869 1.00 95.44 91 VAL A CA 1
ATOM 746 C C . VAL A 1 91 ? 8.140 -3.378 -14.569 1.00 95.44 91 VAL A C 1
ATOM 748 O O . VAL A 1 91 ? 7.297 -3.057 -13.731 1.00 95.44 91 VAL A O 1
ATOM 751 N N . ASN A 1 92 ? 8.802 -2.479 -15.304 1.00 94.75 92 ASN A N 1
ATOM 752 C CA . ASN A 1 92 ? 8.636 -1.042 -15.102 1.00 94.75 92 ASN A CA 1
ATOM 753 C C . ASN A 1 92 ? 7.186 -0.598 -15.361 1.00 94.75 92 ASN A C 1
ATOM 755 O O . ASN A 1 92 ? 6.554 0.043 -14.524 1.00 94.75 92 ASN A O 1
ATOM 759 N N . ARG A 1 93 ? 6.606 -1.013 -16.494 1.00 95.81 93 ARG A N 1
ATOM 760 C CA . ARG A 1 93 ? 5.212 -0.704 -16.843 1.00 95.81 93 ARG A CA 1
ATOM 761 C C . ARG A 1 93 ? 4.226 -1.210 -15.789 1.00 95.81 93 ARG A C 1
ATOM 763 O O . ARG A 1 93 ? 3.296 -0.488 -15.448 1.00 95.81 93 ARG A O 1
ATOM 770 N N . ASN A 1 94 ? 4.411 -2.425 -15.281 1.00 96.38 94 ASN A N 1
ATOM 771 C CA . ASN A 1 94 ? 3.528 -3.006 -14.275 1.00 96.38 94 ASN A CA 1
ATOM 772 C C . ASN A 1 94 ? 3.629 -2.258 -12.945 1.00 96.38 94 ASN A C 1
ATOM 774 O O . ASN A 1 94 ? 2.595 -2.012 -12.335 1.00 96.38 94 ASN A O 1
ATOM 778 N N . MET A 1 95 ? 4.826 -1.816 -12.540 1.00 95.69 95 MET A N 1
ATOM 779 C CA . MET A 1 95 ? 4.969 -0.948 -11.368 1.00 95.69 95 MET A CA 1
ATOM 780 C C . MET A 1 95 ? 4.129 0.323 -11.519 1.00 95.69 95 MET A C 1
ATOM 782 O O . MET A 1 95 ? 3.332 0.617 -10.634 1.00 95.69 95 MET A O 1
ATOM 786 N N . TYR A 1 96 ? 4.267 1.053 -12.631 1.00 95.56 96 TYR A N 1
ATOM 787 C CA . TYR A 1 96 ? 3.479 2.269 -12.853 1.00 95.56 96 TYR A CA 1
ATOM 788 C C . TYR A 1 96 ? 1.976 1.989 -12.869 1.00 95.56 96 TYR A C 1
ATOM 790 O O . TYR A 1 96 ? 1.223 2.731 -12.246 1.00 95.56 96 TYR A O 1
ATOM 798 N N . ARG A 1 97 ? 1.539 0.910 -13.536 1.00 95.44 97 ARG A N 1
ATOM 799 C CA . ARG A 1 97 ? 0.122 0.509 -13.566 1.00 95.44 97 ARG A CA 1
ATOM 800 C C . ARG A 1 97 ? -0.420 0.230 -12.168 1.00 95.44 97 ARG A C 1
ATOM 802 O O . ARG A 1 97 ? -1.523 0.664 -11.865 1.00 95.44 97 ARG A O 1
ATOM 809 N N . THR A 1 98 ? 0.341 -0.456 -11.319 1.00 94.00 98 THR A N 1
ATOM 810 C CA . THR A 1 98 ? -0.058 -0.706 -9.929 1.00 94.00 98 THR A CA 1
ATOM 811 C C . THR A 1 98 ? -0.057 0.586 -9.114 1.00 94.00 98 THR A C 1
ATOM 813 O O . THR A 1 98 ? -1.020 0.856 -8.405 1.00 94.00 98 THR A O 1
ATOM 816 N N . ALA A 1 99 ? 0.985 1.411 -9.244 1.00 93.69 99 ALA A N 1
ATOM 817 C CA . ALA A 1 99 ? 1.115 2.664 -8.509 1.00 93.69 99 ALA A CA 1
ATOM 818 C C . ALA A 1 99 ? -0.053 3.622 -8.773 1.00 93.69 99 ALA A C 1
ATOM 820 O O . ALA A 1 99 ? -0.546 4.250 -7.846 1.00 93.69 99 ALA A O 1
ATOM 821 N N . THR A 1 100 ? -0.519 3.728 -10.019 1.00 93.75 100 THR A N 1
ATOM 822 C CA . THR A 1 100 ? -1.633 4.620 -10.369 1.00 93.75 100 THR A CA 1
ATOM 823 C C . THR A 1 100 ? -3.000 3.953 -10.245 1.00 93.75 100 THR A C 1
ATOM 825 O O . THR A 1 100 ? -3.965 4.618 -9.875 1.00 93.75 100 THR A O 1
ATOM 828 N N . GLY A 1 101 ? -3.098 2.650 -10.525 1.00 91.88 101 GLY A N 1
ATOM 829 C CA . GLY A 1 101 ? -4.355 1.900 -10.490 1.00 91.88 101 GLY A CA 1
ATOM 830 C C . GLY A 1 101 ? -4.913 1.690 -9.083 1.00 91.88 101 GLY A C 1
ATOM 831 O O . GLY A 1 101 ? -6.123 1.584 -8.924 1.00 91.88 101 GLY A O 1
ATOM 832 N N . MET A 1 102 ? -4.051 1.676 -8.062 1.00 88.00 102 MET A N 1
ATOM 833 C CA . MET A 1 102 ? -4.466 1.559 -6.657 1.00 88.00 102 MET A CA 1
ATOM 834 C C . MET A 1 102 ? -4.986 2.879 -6.073 1.00 88.00 102 MET A C 1
ATOM 836 O O . MET A 1 102 ? -5.573 2.881 -4.994 1.00 88.00 102 MET A O 1
ATOM 840 N N . CYS A 1 103 ? -4.759 4.005 -6.753 1.00 91.62 103 CYS A N 1
ATOM 841 C CA . CYS A 1 103 ? -5.120 5.317 -6.237 1.00 91.62 103 CYS A CA 1
ATOM 842 C C . CYS A 1 103 ? -6.546 5.706 -6.618 1.00 91.62 103 CYS A C 1
ATOM 844 O O . CYS A 1 103 ? -6.946 5.570 -7.779 1.00 91.62 103 CYS A O 1
ATOM 846 N N . THR A 1 104 ? -7.301 6.259 -5.667 1.00 89.69 104 THR A N 1
ATOM 847 C CA . THR A 1 104 ? -8.680 6.710 -5.922 1.00 89.69 104 THR A CA 1
ATOM 848 C C . THR A 1 104 ? -8.759 8.165 -6.395 1.00 89.69 104 THR A C 1
ATOM 850 O O . THR A 1 104 ? -9.586 8.457 -7.262 1.00 89.69 104 THR A O 1
ATOM 853 N N . GLY A 1 105 ? -7.880 9.053 -5.916 1.00 89.25 105 GLY A N 1
ATOM 854 C CA . GLY A 1 105 ? -7.833 10.468 -6.307 1.00 89.25 105 GLY A CA 1
ATOM 855 C C . GLY A 1 105 ? -6.666 10.842 -7.232 1.00 89.25 105 GLY A C 1
ATOM 856 O O . GLY A 1 105 ? -5.661 10.137 -7.322 1.00 89.25 105 GLY A O 1
ATOM 857 N N . GLU A 1 106 ? -6.819 11.957 -7.955 1.00 91.12 106 GLU A N 1
ATOM 858 C CA . GLU A 1 106 ? -5.813 12.477 -8.901 1.00 91.12 106 GLU A CA 1
ATOM 859 C C . GLU A 1 106 ? -4.522 12.917 -8.200 1.00 91.12 106 GLU A C 1
ATOM 861 O O . GLU A 1 106 ? -3.424 12.637 -8.682 1.00 91.12 106 GLU A O 1
ATOM 866 N N . VAL A 1 107 ? -4.640 13.554 -7.033 1.00 91.38 107 VAL A N 1
ATOM 867 C CA . VAL A 1 107 ? -3.483 13.998 -6.242 1.00 91.38 107 VAL A CA 1
ATOM 868 C C . VAL A 1 107 ? -2.666 12.787 -5.788 1.00 91.38 107 VAL A C 1
ATOM 870 O O . VAL A 1 107 ? -1.454 12.732 -5.985 1.00 91.38 107 VAL A O 1
ATOM 873 N N . GLU A 1 108 ? -3.336 11.760 -5.274 1.00 92.56 108 GLU A N 1
ATOM 874 C CA . GLU A 1 108 ? -2.720 10.509 -4.844 1.00 92.56 108 GLU A CA 1
ATOM 875 C C . GLU A 1 108 ? -2.092 9.736 -6.016 1.00 92.56 108 GLU A C 1
ATOM 877 O O . GLU A 1 108 ? -1.035 9.111 -5.862 1.00 92.56 108 GLU A O 1
ATOM 882 N N . ARG A 1 109 ? -2.708 9.783 -7.208 1.00 94.62 109 ARG A N 1
ATOM 883 C CA . ARG A 1 109 ? -2.123 9.237 -8.448 1.00 94.62 109 ARG A CA 1
ATOM 884 C C . ARG A 1 109 ? -0.843 9.965 -8.826 1.00 94.62 109 ARG A C 1
ATOM 886 O O . ARG A 1 109 ? 0.125 9.307 -9.209 1.00 94.62 109 ARG A O 1
ATOM 893 N N . GLU A 1 110 ? -0.821 11.290 -8.715 1.00 94.44 110 GLU A N 1
ATOM 894 C CA . GLU A 1 110 ? 0.359 12.105 -8.999 1.00 94.44 110 GLU A CA 1
ATOM 895 C C . GLU A 1 110 ? 1.513 11.773 -8.050 1.00 94.44 110 GLU A C 1
ATOM 897 O O . GLU A 1 110 ? 2.625 11.493 -8.502 1.00 94.44 110 GLU A O 1
ATOM 902 N N . GLU A 1 111 ? 1.247 11.741 -6.741 1.00 93.38 111 GLU A N 1
ATOM 903 C CA . GLU A 1 111 ? 2.221 11.344 -5.715 1.00 93.38 111 GLU A CA 1
ATOM 904 C C . GLU A 1 111 ? 2.800 9.956 -6.009 1.00 93.38 111 GLU A C 1
ATOM 906 O O . GLU A 1 111 ? 4.018 9.761 -6.036 1.00 93.38 111 GLU A O 1
ATOM 911 N N . SER A 1 112 ? 1.923 8.998 -6.312 1.00 94.50 112 SER A N 1
ATOM 912 C CA . SER A 1 112 ? 2.313 7.614 -6.588 1.00 94.50 112 SER A CA 1
ATOM 913 C C . SER A 1 112 ? 3.126 7.491 -7.875 1.00 94.50 112 SER A C 1
ATOM 915 O O . SER A 1 112 ? 4.077 6.710 -7.940 1.00 94.50 112 SER A O 1
ATOM 917 N N . ARG A 1 113 ? 2.811 8.299 -8.895 1.00 94.69 113 ARG A N 1
ATOM 918 C CA . ARG A 1 113 ? 3.575 8.358 -10.145 1.00 94.69 113 ARG A CA 1
ATOM 919 C C . ARG A 1 113 ? 4.962 8.958 -9.938 1.00 94.69 113 ARG A C 1
ATOM 921 O O . ARG A 1 113 ? 5.923 8.441 -10.507 1.00 94.69 113 ARG A O 1
ATOM 928 N N . LYS A 1 114 ? 5.082 10.011 -9.122 1.00 94.56 114 LYS A N 1
ATOM 929 C CA . LYS A 1 114 ? 6.378 10.596 -8.741 1.00 94.56 114 LYS A CA 1
ATOM 930 C C . LYS A 1 114 ? 7.234 9.574 -8.002 1.00 94.56 114 LYS A C 1
ATOM 932 O O . LYS A 1 114 ? 8.374 9.350 -8.396 1.00 94.56 114 LYS A O 1
ATOM 937 N N . LEU A 1 115 ? 6.661 8.875 -7.022 1.00 93.94 115 LEU A N 1
ATOM 938 C CA . LEU A 1 115 ? 7.356 7.807 -6.305 1.00 93.94 115 LEU A CA 1
ATOM 939 C C . LEU A 1 115 ? 7.811 6.682 -7.248 1.00 93.94 115 LEU A C 1
ATOM 941 O O . LEU A 1 115 ? 8.971 6.281 -7.213 1.00 93.94 115 LEU A O 1
ATOM 945 N N . ALA A 1 116 ? 6.930 6.206 -8.132 1.00 94.81 116 ALA A N 1
ATOM 946 C CA . ALA A 1 116 ? 7.276 5.193 -9.129 1.00 94.81 116 ALA A CA 1
ATOM 947 C C . ALA A 1 116 ? 8.410 5.662 -10.057 1.00 94.81 116 ALA A C 1
ATOM 949 O O . ALA A 1 116 ? 9.281 4.871 -10.407 1.00 94.81 116 ALA A O 1
ATOM 950 N N . CYS A 1 117 ? 8.442 6.951 -10.410 1.00 94.69 117 CYS A N 1
ATOM 951 C CA . CYS A 1 117 ? 9.520 7.549 -11.194 1.00 94.69 117 CYS A CA 1
ATOM 952 C C . CYS A 1 117 ? 10.868 7.508 -10.478 1.00 94.69 117 CYS A C 1
ATOM 954 O O . CYS A 1 117 ? 11.857 7.083 -11.074 1.00 94.69 117 CYS A O 1
ATOM 956 N N . GLU A 1 118 ? 10.914 7.873 -9.199 1.00 94.06 118 GLU A N 1
ATOM 957 C CA . GLU A 1 118 ? 12.155 7.786 -8.426 1.00 94.06 118 GLU A CA 1
ATOM 958 C C . GLU A 1 118 ? 12.634 6.336 -8.294 1.00 94.06 118 GLU A C 1
ATOM 960 O O . GLU A 1 118 ? 13.807 6.043 -8.527 1.00 94.06 118 GLU A O 1
ATOM 965 N N . ILE A 1 119 ? 11.720 5.393 -8.046 1.00 94.50 119 ILE A N 1
ATOM 966 C CA . ILE A 1 119 ? 12.051 3.963 -8.002 1.00 94.50 119 ILE A CA 1
ATOM 967 C C . ILE A 1 119 ? 12.578 3.473 -9.360 1.00 94.50 119 ILE A C 1
ATOM 969 O O . ILE A 1 119 ? 13.573 2.748 -9.410 1.00 94.50 119 ILE A O 1
ATOM 973 N N . ALA A 1 120 ? 11.954 3.872 -10.470 1.00 95.31 120 ALA A N 1
ATOM 974 C CA . ALA A 1 120 ? 12.399 3.510 -11.813 1.00 95.31 120 ALA A CA 1
ATOM 975 C C . ALA A 1 120 ? 13.837 3.994 -12.072 1.00 95.31 120 ALA A C 1
ATOM 977 O O . ALA A 1 120 ? 14.689 3.198 -12.482 1.00 95.31 120 ALA A O 1
ATOM 978 N N . LYS A 1 121 ? 14.133 5.263 -11.757 1.00 93.88 121 LYS A N 1
ATOM 979 C CA . LYS A 1 121 ? 15.476 5.850 -11.896 1.00 93.88 121 LYS A CA 1
ATOM 980 C C . LYS A 1 121 ? 16.519 5.087 -11.081 1.00 93.88 121 LYS A C 1
ATOM 982 O O . LYS A 1 121 ? 17.566 4.741 -11.625 1.00 93.88 121 LYS A O 1
ATOM 987 N N . LEU A 1 122 ? 16.213 4.763 -9.821 1.00 93.88 122 LEU A N 1
ATOM 988 C CA . LEU A 1 122 ? 17.103 3.994 -8.938 1.00 93.88 122 LEU A CA 1
ATOM 989 C C . LEU A 1 122 ? 17.422 2.593 -9.483 1.00 93.88 122 LEU A C 1
ATOM 991 O O . LEU A 1 122 ? 18.494 2.060 -9.221 1.00 93.88 122 LEU A O 1
ATOM 995 N N . ASN A 1 123 ? 16.524 2.011 -10.283 1.00 94.69 123 ASN A N 1
ATOM 996 C CA . ASN A 1 123 ? 16.705 0.697 -10.910 1.00 94.69 123 ASN A CA 1
ATOM 997 C C . ASN A 1 123 ? 17.235 0.781 -12.361 1.00 94.69 123 ASN A C 1
ATOM 999 O O . ASN A 1 123 ? 17.157 -0.182 -13.136 1.00 94.69 123 ASN A O 1
ATOM 1003 N N . GLY A 1 124 ? 17.773 1.941 -12.751 1.00 93.31 124 GLY A N 1
ATOM 1004 C CA . GLY A 1 124 ? 18.395 2.184 -14.053 1.00 93.31 124 GLY A CA 1
ATOM 1005 C C . GLY A 1 124 ? 17.406 2.356 -15.210 1.00 93.31 124 GLY A C 1
ATOM 1006 O O . GLY A 1 124 ? 17.821 2.447 -16.366 1.00 93.31 124 GLY A O 1
ATOM 1007 N N . TYR A 1 125 ? 16.104 2.432 -14.931 1.00 92.00 125 TYR A N 1
ATOM 1008 C CA . TYR A 1 125 ? 15.096 2.802 -15.921 1.00 92.00 125 TYR A CA 1
ATOM 1009 C C . TYR A 1 125 ? 15.108 4.321 -16.109 1.00 92.00 125 TYR A C 1
ATOM 1011 O O . TYR A 1 125 ? 14.217 5.036 -15.658 1.00 92.00 125 TYR A O 1
ATOM 1019 N N . GLY A 1 126 ? 16.149 4.830 -16.768 1.00 81.44 126 GLY A N 1
ATOM 1020 C CA . GLY A 1 126 ? 16.145 6.201 -17.271 1.00 81.44 126 GLY A CA 1
ATOM 1021 C C . GLY A 1 126 ? 15.081 6.376 -18.357 1.00 81.44 126 GLY A C 1
ATOM 1022 O O . GLY A 1 126 ? 14.651 5.399 -18.979 1.00 81.44 126 GLY A O 1
ATOM 1023 N N . THR A 1 127 ? 14.676 7.622 -18.625 1.00 61.53 127 THR A N 1
ATOM 1024 C CA . THR A 1 127 ? 13.944 7.970 -19.851 1.00 61.53 127 THR A CA 1
ATOM 1025 C C . THR A 1 127 ? 14.707 7.382 -21.026 1.00 61.53 127 THR A C 1
ATOM 1027 O O . THR A 1 127 ? 15.801 7.850 -21.349 1.00 61.53 127 THR A O 1
ATOM 1030 N N . GLN A 1 128 ? 14.180 6.306 -21.616 1.00 51.50 128 GLN A N 1
ATOM 1031 C CA . GLN A 1 128 ? 14.805 5.691 -22.774 1.00 51.50 128 GLN A CA 1
ATOM 1032 C C . GLN A 1 128 ? 15.055 6.789 -23.808 1.00 51.50 128 GLN A C 1
ATOM 1034 O O . GLN A 1 128 ? 14.150 7.568 -24.120 1.00 51.50 128 GLN A O 1
ATOM 1039 N N . ARG A 1 129 ? 16.292 6.857 -24.320 1.00 46.09 129 ARG A N 1
ATOM 1040 C CA . ARG A 1 129 ? 16.618 7.618 -25.530 1.00 46.09 129 ARG A CA 1
ATOM 1041 C C . ARG A 1 129 ? 15.499 7.372 -26.537 1.00 46.09 129 ARG A C 1
ATOM 1043 O O . ARG A 1 129 ? 15.178 6.210 -26.798 1.00 46.09 129 ARG A O 1
ATOM 1050 N N . LYS A 1 130 ? 14.909 8.449 -27.075 1.00 42.41 130 LYS A N 1
ATOM 1051 C CA . LYS A 1 130 ? 13.992 8.371 -28.218 1.00 42.41 130 LYS A CA 1
ATOM 1052 C C . LYS A 1 130 ? 14.612 7.392 -29.212 1.00 42.41 130 LYS A C 1
ATOM 1054 O O . LYS A 1 130 ? 15.721 7.635 -29.689 1.00 42.41 130 LYS A O 1
ATOM 1059 N N . ARG A 1 131 ? 13.940 6.269 -29.473 1.00 46.31 131 ARG A N 1
ATOM 1060 C CA . ARG A 1 131 ? 14.314 5.411 -30.597 1.00 46.31 131 ARG A CA 1
ATOM 1061 C C . ARG A 1 131 ? 14.303 6.326 -31.828 1.00 46.31 131 ARG A C 1
ATOM 1063 O O . ARG A 1 131 ? 13.297 7.021 -32.000 1.00 46.31 131 ARG A O 1
ATOM 1070 N N . PRO A 1 132 ? 15.378 6.405 -32.634 1.00 41.31 132 PRO A N 1
ATOM 1071 C CA . PRO A 1 132 ? 15.271 7.064 -33.924 1.00 41.31 132 PRO A CA 1
ATOM 1072 C C . PRO A 1 132 ? 14.114 6.377 -34.646 1.00 41.31 132 PRO A C 1
ATOM 1074 O O . PRO A 1 132 ? 14.107 5.150 -34.761 1.00 41.31 132 PRO A O 1
ATOM 1077 N N . GLY A 1 133 ? 13.080 7.146 -34.994 1.00 45.31 133 GLY A N 1
ATOM 1078 C CA . GLY A 1 133 ? 11.916 6.600 -35.677 1.00 45.31 133 GLY A CA 1
ATOM 1079 C C . GLY A 1 133 ? 12.394 5.825 -36.897 1.00 45.31 133 GLY A C 1
ATOM 1080 O O . GLY A 1 133 ? 13.235 6.328 -37.645 1.00 45.31 133 GLY A O 1
ATOM 1081 N N . LEU A 1 134 ? 11.897 4.597 -37.076 1.00 46.19 134 LEU A N 1
ATOM 1082 C CA . LEU A 1 134 ? 12.010 3.930 -38.366 1.00 46.19 134 LEU A CA 1
ATOM 1083 C C . LEU A 1 134 ? 11.431 4.909 -39.390 1.00 46.19 134 LEU A C 1
ATOM 1085 O O . LEU A 1 134 ? 10.234 5.198 -39.356 1.00 46.19 134 LEU A O 1
ATOM 1089 N N . LYS A 1 135 ? 12.284 5.472 -40.253 1.00 42.69 135 LYS A N 1
ATOM 1090 C CA . LYS A 1 135 ? 11.809 6.211 -41.419 1.00 42.69 135 LYS A CA 1
ATOM 1091 C C . LYS A 1 135 ? 10.971 5.228 -42.229 1.00 42.69 135 LYS A C 1
ATOM 1093 O O . LYS A 1 135 ? 11.467 4.164 -42.596 1.00 42.69 135 LYS A O 1
ATOM 1098 N N . ALA A 1 136 ? 9.704 5.568 -42.445 1.00 44.91 136 ALA A N 1
ATOM 1099 C CA . ALA A 1 136 ? 8.845 4.823 -43.346 1.00 44.91 136 ALA A CA 1
ATOM 1100 C C . ALA A 1 136 ? 9.528 4.756 -44.719 1.00 44.91 136 ALA A C 1
ATOM 1102 O O . ALA A 1 136 ? 10.004 5.769 -45.235 1.00 44.91 136 ALA A O 1
ATOM 1103 N N . TYR A 1 137 ? 9.633 3.550 -45.267 1.00 46.41 137 TYR A N 1
ATOM 1104 C CA . TYR A 1 137 ? 10.104 3.330 -46.624 1.00 46.41 137 TYR A CA 1
ATOM 1105 C C . TYR A 1 137 ? 9.037 3.855 -47.592 1.00 46.41 137 TYR A C 1
ATOM 1107 O O . TYR A 1 137 ? 7.928 3.325 -47.627 1.00 46.41 137 TYR A O 1
ATOM 1115 N N . SER A 1 138 ? 9.368 4.901 -48.349 1.00 43.44 138 SER A N 1
ATOM 1116 C CA . SER A 1 138 ? 8.549 5.389 -49.460 1.00 43.44 138 SER A CA 1
ATOM 1117 C C . SER A 1 138 ? 9.079 4.774 -50.758 1.00 43.44 138 SER A C 1
ATOM 1119 O O . SER A 1 138 ? 10.223 5.064 -51.117 1.00 43.44 138 SER A O 1
ATOM 1121 N N . PRO A 1 139 ? 8.304 3.944 -51.476 1.00 48.75 139 PRO A N 1
ATOM 1122 C CA . PRO A 1 139 ? 8.718 3.462 -52.783 1.00 48.75 139 PRO A CA 1
ATOM 1123 C C . PRO A 1 139 ? 8.601 4.605 -53.795 1.00 48.75 139 PRO A C 1
ATOM 1125 O O . PRO A 1 139 ? 7.511 5.096 -54.086 1.00 48.75 139 PRO A O 1
ATOM 1128 N N . THR A 1 140 ? 9.739 5.055 -54.319 1.00 49.03 140 THR A N 1
ATOM 1129 C CA . THR A 1 140 ? 9.795 5.943 -55.478 1.00 49.03 140 THR A CA 1
ATOM 1130 C C . THR A 1 140 ? 9.425 5.148 -56.726 1.00 49.03 140 THR A C 1
ATOM 1132 O O . THR A 1 140 ? 10.163 4.266 -57.162 1.00 49.03 140 THR A O 1
ATOM 1135 N N . VAL A 1 141 ? 8.268 5.464 -57.308 1.00 51.69 141 VAL A N 1
ATOM 1136 C CA . VAL A 1 141 ? 7.915 5.042 -58.667 1.00 51.69 141 VAL A CA 1
ATOM 1137 C C . VAL A 1 141 ? 8.857 5.783 -59.619 1.00 51.69 141 VAL A C 1
ATOM 1139 O O . VAL A 1 141 ? 8.892 7.013 -59.624 1.00 51.69 141 VAL A O 1
ATOM 1142 N N . LYS A 1 142 ? 9.686 5.035 -60.350 1.00 46.22 142 LYS A N 1
ATOM 1143 C CA . LYS A 1 142 ? 10.511 5.570 -61.441 1.00 46.22 142 LYS A CA 1
ATOM 1144 C C . LYS A 1 142 ? 9.678 5.663 -62.733 1.00 46.22 142 LYS A C 1
ATOM 1146 O O . LYS A 1 142 ? 8.730 4.889 -62.852 1.00 46.22 142 LYS A O 1
ATOM 1151 N N . PRO A 1 143 ? 10.011 6.621 -63.620 1.00 56.94 143 PRO A N 1
ATOM 1152 C CA . PRO A 1 143 ? 9.212 6.993 -64.790 1.00 56.94 143 PRO A CA 1
ATOM 1153 C C . PRO A 1 143 ? 9.111 5.893 -65.846 1.00 56.94 143 PRO A C 1
ATOM 1155 O O . PRO A 1 143 ? 10.051 5.068 -65.930 1.00 56.94 143 PRO A O 1
#

Sequence (143 aa):
MPIMYCRYIDDCCVITSTQQEMDVLFDILNRQSQYIKFTKGVPHEGWLSYLNTQIKSSGGRYHVKWYRKNSFKNILLHSKSAQPEAVNRAVNRNMYRTATGMCTGEVEREESRKLACEIAKLNGYGTQRKRPGLKAYSPTVKP

InterPro domains:
  IPR058912 Helix-turn-helix domain, animal [PF26215] (75-126)

Foldseek 3Di:
DWPDWDDDPPDIDTHDPDPVVVVVVQVVVCVPDPVDHDDDDDADVQW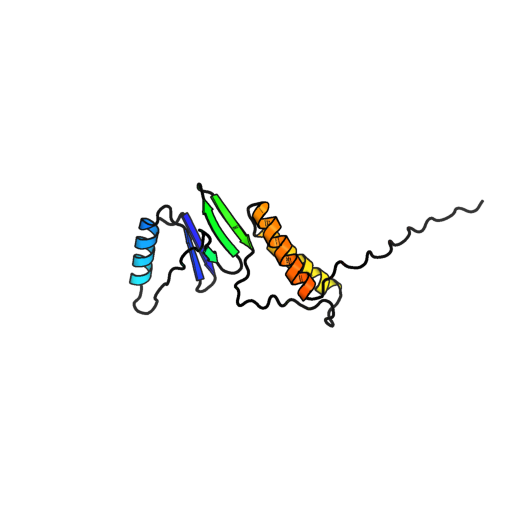DDDDQWTWHDDPNDIFIAGHDDPPDPLDDQACPDPDPNVVVVCRLVVQLCCRQVRGDDPVRNVVSNVVSVVSCVVSVNDPPDPDPPPDDDDDDDDD